Protein AF-A0A923VC82-F1 (afdb_monomer)

Sequence (138 aa):
MKNSMINLRTLVVATIALFSVSFASATSLEDGANNLPVNLKYLGANNNSPIFQLSFTNTDIEQFEITVTDKYNTIYTETVKGKGLVRKYQFVSNELNGSSADDELVVEIKNTTTKSVVTYKIHPGAPANKETELVASL

Secondary structure (DSSP, 8-state):
--------EEEEEEE------------PPP-SS---SEEEEEEEEETTEEEEEEEE--SS-EEEEEEEE-SSSEEEEEEEEESS-EEEEEEEE-STT-S-TT--EEEEEEETTT--EEEEEE-TTS-TT--EEEPPB-

Solvent-accessible surface area (backbone atoms only — not comparable to full-atom values): 8231 Å² total; per-residue (Å²): 135,85,82,80,78,78,84,61,71,46,76,49,75,53,79,54,89,66,82,81,74,88,74,77,80,76,83,74,79,90,70,99,67,54,93,59,54,62,45,47,32,38,70,21,48,58,93,65,15,37,30,37,33,44,40,32,67,44,91,54,81,44,38,36,39,41,37,33,28,47,94,84,46,77,76,44,76,48,78,48,73,49,52,48,46,45,42,38,41,34,49,40,49,71,51,98,77,37,54,47,63,84,43,48,39,38,42,37,40,31,34,71,76,81,66,40,57,47,36,34,76,42,55,61,40,57,78,56,81,55,75,41,80,56,69,68,61,132

Nearest PDB structures (foldseek):
  8wae-assembly2_B  TM=4.720E-01  e=3.108E-01  Flammeovirga sp. OC4
  2y7q-assembly1_B  TM=6.109E-01  e=1.875E+00  Homo sapiens
  6ncw-assembly1_A  TM=5.128E-01  e=1.692E+00  Eisenbergiella tayi

Mean predicted aligned error: 11.16 Å

Structure (mmCIF, N/CA/C/O backbone):
data_AF-A0A923VC82-F1
#
_entry.id   AF-A0A923VC82-F1
#
loop_
_atom_site.group_PDB
_atom_site.id
_atom_site.type_symbol
_atom_site.label_atom_id
_atom_site.label_alt_id
_atom_site.label_comp_id
_atom_site.label_asym_id
_atom_site.label_entity_id
_atom_site.label_seq_id
_atom_site.pdbx_PDB_ins_code
_atom_site.Cartn_x
_atom_site.Cartn_y
_atom_site.Cartn_z
_atom_site.occupancy
_atom_site.B_iso_or_equiv
_atom_site.auth_seq_id
_atom_site.auth_comp_id
_atom_site.auth_asym_id
_atom_site.auth_atom_id
_atom_site.pdbx_PDB_model_num
ATOM 1 N N . MET A 1 1 ? 14.559 21.793 -31.505 1.00 35.59 1 MET A N 1
ATOM 2 C CA . MET A 1 1 ? 13.447 21.562 -30.555 1.00 35.59 1 MET A CA 1
ATOM 3 C C . MET A 1 1 ? 13.731 20.230 -29.882 1.00 35.59 1 MET A C 1
ATOM 5 O O . MET A 1 1 ? 13.918 19.253 -30.593 1.00 35.59 1 MET A O 1
ATOM 9 N N . LYS A 1 2 ? 13.951 20.207 -28.563 1.00 36.53 2 LYS A N 1
ATOM 10 C CA . LYS A 1 2 ? 14.320 18.984 -27.836 1.00 36.53 2 LYS A CA 1
ATOM 11 C C . LYS A 1 2 ? 13.026 18.323 -27.371 1.00 36.53 2 LYS A C 1
ATOM 13 O O . LYS A 1 2 ? 12.356 18.870 -26.503 1.00 36.53 2 LYS A O 1
ATOM 18 N N . ASN A 1 3 ? 12.647 17.216 -28.003 1.00 43.56 3 ASN A N 1
ATOM 19 C CA . ASN A 1 3 ? 11.457 16.460 -27.628 1.00 43.56 3 ASN A CA 1
ATOM 20 C C . ASN A 1 3 ? 11.694 15.853 -26.238 1.00 43.56 3 ASN A C 1
ATOM 22 O O . ASN A 1 3 ? 12.484 14.920 -26.106 1.00 43.56 3 ASN A O 1
ATOM 26 N N . SER A 1 4 ? 11.041 16.391 -25.206 1.00 44.88 4 SER A N 1
ATOM 27 C CA . SER A 1 4 ? 10.931 15.700 -23.919 1.00 44.88 4 SER A CA 1
ATOM 28 C C . SER A 1 4 ? 10.078 14.457 -24.132 1.00 44.88 4 SER A C 1
ATOM 30 O O . SER A 1 4 ? 8.863 14.554 -24.290 1.00 44.88 4 SER A O 1
ATOM 32 N N . MET A 1 5 ? 10.721 13.292 -24.175 1.00 46.75 5 MET A N 1
ATOM 33 C CA . MET A 1 5 ? 10.025 12.017 -24.062 1.00 46.75 5 MET A CA 1
ATOM 34 C C . MET A 1 5 ? 9.518 11.907 -22.624 1.00 46.75 5 MET A C 1
ATOM 36 O O . MET A 1 5 ? 10.300 11.903 -21.676 1.00 46.75 5 MET A O 1
ATOM 40 N N . ILE A 1 6 ? 8.200 11.924 -22.463 1.00 48.94 6 ILE A N 1
ATOM 41 C CA . ILE A 1 6 ? 7.543 11.772 -21.170 1.00 48.94 6 ILE A CA 1
ATOM 42 C C . ILE A 1 6 ? 7.563 10.270 -20.865 1.00 48.94 6 ILE A C 1
ATOM 44 O O . ILE A 1 6 ? 6.854 9.502 -21.513 1.00 48.94 6 ILE A O 1
ATOM 48 N N . ASN A 1 7 ? 8.407 9.838 -19.927 1.00 48.16 7 ASN A N 1
ATOM 49 C CA . ASN A 1 7 ? 8.434 8.451 -19.461 1.00 48.16 7 ASN A CA 1
ATOM 50 C C . ASN A 1 7 ? 7.211 8.221 -18.560 1.00 48.16 7 ASN A C 1
ATOM 52 O O . ASN A 1 7 ? 7.231 8.560 -17.378 1.00 48.16 7 ASN A O 1
ATOM 56 N N . LEU A 1 8 ? 6.116 7.713 -19.128 1.00 49.16 8 LEU A N 1
ATOM 57 C CA . LEU A 1 8 ? 4.891 7.427 -18.381 1.00 49.16 8 LEU A CA 1
ATOM 58 C C . LEU A 1 8 ? 5.021 6.076 -17.660 1.00 49.16 8 LEU A C 1
ATOM 60 O O . LEU A 1 8 ? 5.123 5.037 -18.305 1.00 49.16 8 LEU A O 1
ATOM 64 N N . ARG A 1 9 ? 5.008 6.086 -16.325 1.00 60.91 9 ARG A N 1
ATOM 65 C CA . ARG A 1 9 ? 4.905 4.879 -15.489 1.00 60.91 9 ARG A CA 1
ATOM 66 C C . ARG A 1 9 ? 3.417 4.561 -15.304 1.00 60.91 9 ARG A C 1
ATOM 68 O O . ARG A 1 9 ? 2.670 5.435 -14.875 1.00 60.91 9 ARG A O 1
ATOM 75 N N . THR A 1 10 ? 2.972 3.354 -15.658 1.00 64.75 10 THR A N 1
ATOM 76 C CA . THR A 1 10 ? 1.548 2.971 -15.617 1.00 64.75 10 THR A CA 1
ATOM 77 C C . THR A 1 10 ? 1.309 1.962 -14.494 1.00 64.75 10 THR A C 1
ATOM 79 O O . THR A 1 10 ? 1.940 0.910 -14.450 1.00 64.75 10 THR A O 1
ATOM 82 N N . LEU A 1 11 ? 0.371 2.231 -13.585 1.00 63.66 11 LEU A N 1
ATOM 83 C CA . LEU A 1 11 ? -0.048 1.250 -12.579 1.00 63.66 11 LEU A CA 1
ATOM 84 C C . LEU A 1 11 ? -1.330 0.545 -13.027 1.00 63.66 11 LEU A C 1
ATOM 86 O O . LEU A 1 11 ? -2.339 1.195 -13.298 1.00 63.66 11 LEU A O 1
ATOM 90 N N . VAL A 1 12 ? -1.303 -0.789 -13.053 1.00 72.56 12 VAL A N 1
ATOM 91 C CA . VAL A 1 12 ? -2.498 -1.614 -13.258 1.00 72.56 12 VAL A CA 1
ATOM 92 C C . VAL A 1 12 ? -2.973 -2.126 -11.902 1.00 72.56 12 VAL A C 1
ATOM 94 O O . VAL A 1 12 ? -2.211 -2.744 -11.154 1.00 72.56 12 VAL A O 1
ATOM 97 N N . VAL A 1 13 ? -4.245 -1.882 -11.584 1.00 67.19 13 VAL A N 1
ATOM 98 C CA . VAL A 1 13 ? -4.860 -2.304 -10.319 1.00 67.19 13 VAL A CA 1
ATOM 99 C C . VAL A 1 13 ? -5.984 -3.282 -10.601 1.00 67.19 13 VAL A C 1
ATOM 101 O O . VAL A 1 13 ? -6.959 -2.953 -11.277 1.00 67.19 13 VAL A O 1
ATOM 104 N N . ALA A 1 14 ? -5.850 -4.494 -10.067 1.00 71.25 14 ALA A N 1
ATOM 105 C CA . ALA A 1 14 ? -6.895 -5.502 -10.113 1.00 71.25 14 ALA A CA 1
ATOM 106 C C . ALA A 1 14 ? -7.570 -5.577 -8.742 1.00 71.25 14 ALA A C 1
ATOM 108 O O . ALA A 1 14 ? -6.946 -5.901 -7.727 1.00 71.25 14 ALA A O 1
ATOM 109 N N . THR A 1 15 ? -8.869 -5.291 -8.718 1.00 53.81 15 THR A N 1
ATOM 110 C CA . THR A 1 15 ? -9.674 -5.365 -7.498 1.00 53.81 15 THR A CA 1
ATOM 111 C C . THR A 1 15 ? -10.457 -6.661 -7.495 1.00 53.81 15 THR A C 1
ATOM 113 O O . THR A 1 15 ? -11.319 -6.865 -8.346 1.00 53.81 15 THR A O 1
ATOM 116 N N . ILE A 1 16 ? -10.173 -7.528 -6.528 1.00 57.06 16 ILE A N 1
ATOM 117 C CA . ILE A 1 16 ? -10.971 -8.727 -6.284 1.00 57.06 16 ILE A CA 1
ATOM 118 C C . ILE A 1 16 ? -11.750 -8.470 -4.997 1.00 57.06 16 ILE A C 1
ATOM 120 O O . ILE A 1 16 ? -11.172 -8.430 -3.914 1.00 57.06 16 ILE A O 1
ATOM 124 N N . ALA A 1 17 ? -13.065 -8.278 -5.111 1.00 47.97 17 ALA A N 1
ATOM 125 C CA . ALA A 1 17 ? -13.948 -8.259 -3.952 1.00 47.97 17 ALA A CA 1
ATOM 126 C C . ALA A 1 17 ? -14.100 -9.700 -3.441 1.00 47.97 17 ALA A C 1
ATOM 128 O O . ALA A 1 17 ? -14.955 -10.451 -3.907 1.00 47.97 17 ALA A O 1
ATOM 129 N N . LEU A 1 18 ? -13.221 -10.118 -2.530 1.00 47.75 18 LEU A N 1
ATOM 130 C CA . LEU A 1 18 ? -13.369 -11.392 -1.833 1.00 47.75 18 LEU A CA 1
ATOM 131 C C . LEU A 1 18 ? -14.447 -11.220 -0.759 1.00 47.75 18 LEU A C 1
ATOM 133 O O . LEU A 1 18 ? -14.203 -10.643 0.298 1.00 47.75 18 LEU A O 1
ATOM 137 N N . PHE A 1 19 ? -15.658 -11.702 -1.034 1.00 51.53 19 PHE A N 1
ATOM 138 C CA . PHE A 1 19 ? -16.677 -11.844 -0.002 1.00 51.53 19 PHE A CA 1
ATOM 139 C C . PHE A 1 19 ? -16.253 -12.971 0.949 1.00 51.53 19 PHE A C 1
ATOM 141 O O . PHE A 1 19 ? -16.235 -14.139 0.571 1.00 51.53 19 PHE A O 1
ATOM 148 N N . SER A 1 20 ? -15.870 -12.575 2.167 1.00 47.41 20 SER A N 1
ATOM 149 C CA . SER A 1 20 ? -15.660 -13.405 3.362 1.00 47.41 20 SER A CA 1
ATOM 150 C C . SER A 1 20 ? -14.891 -14.714 3.146 1.00 47.41 20 SER A C 1
ATOM 152 O O . SER A 1 20 ? -15.482 -15.788 3.062 1.00 47.41 20 SER A O 1
ATOM 154 N N . VAL A 1 21 ? -13.561 -14.634 3.193 1.00 44.56 21 VAL A N 1
ATOM 155 C CA . VAL A 1 21 ? -12.747 -15.752 3.684 1.00 44.56 21 VAL A CA 1
ATOM 156 C C . VAL A 1 21 ? -12.271 -15.405 5.092 1.00 44.56 21 VAL A C 1
ATOM 158 O O . VAL A 1 21 ? -11.747 -14.321 5.344 1.00 44.56 21 VAL A O 1
ATOM 161 N N . SER A 1 22 ? -12.526 -16.306 6.035 1.00 43.78 22 SER A N 1
ATOM 162 C CA . SER A 1 22 ? -11.995 -16.247 7.392 1.00 43.78 22 SER A CA 1
ATOM 163 C C . SER A 1 22 ? -10.479 -16.420 7.327 1.00 43.78 22 SER A C 1
ATOM 165 O O . SER A 1 22 ? -9.983 -17.545 7.253 1.00 43.78 22 SER A O 1
ATOM 167 N N . PHE A 1 23 ? -9.742 -15.313 7.297 1.00 46.72 23 PHE A N 1
ATOM 168 C CA . PHE A 1 23 ? -8.295 -15.345 7.450 1.00 46.72 23 PHE A CA 1
ATOM 169 C C . PHE A 1 23 ? -7.978 -15.730 8.897 1.00 46.72 23 PHE A C 1
ATOM 171 O O . PHE A 1 23 ? -8.400 -15.049 9.832 1.00 46.72 23 PHE A O 1
ATOM 178 N N . ALA A 1 24 ? -7.267 -16.843 9.084 1.00 39.94 24 ALA A N 1
ATOM 179 C CA . ALA A 1 24 ? -6.606 -17.126 10.348 1.00 39.94 24 ALA A CA 1
ATOM 180 C C . ALA A 1 24 ? -5.614 -15.985 10.605 1.00 39.94 24 ALA A C 1
ATOM 182 O O . ALA A 1 24 ? -4.776 -15.697 9.751 1.00 39.94 24 ALA A O 1
ATOM 183 N N . SER A 1 25 ? -5.766 -15.300 11.738 1.00 37.78 25 SER A N 1
ATOM 184 C CA . SER A 1 25 ? -4.919 -14.182 12.136 1.00 37.78 25 SER A CA 1
ATOM 185 C C . SER A 1 25 ? -3.454 -14.618 12.134 1.00 37.78 25 SER A C 1
ATOM 187 O O . SER A 1 25 ? -3.037 -15.389 12.996 1.00 37.78 25 SER A O 1
ATOM 189 N N . ALA A 1 26 ? -2.670 -14.131 11.172 1.00 38.81 26 ALA A N 1
ATOM 190 C CA . ALA A 1 26 ? -1.225 -14.123 11.318 1.00 38.81 26 ALA A CA 1
ATOM 191 C C . ALA A 1 26 ? -0.922 -13.140 12.452 1.00 38.81 26 ALA A C 1
ATOM 193 O O . ALA A 1 26 ? -1.228 -11.952 12.356 1.00 38.81 26 ALA A O 1
ATOM 194 N N . THR A 1 27 ? -0.419 -13.660 13.566 1.00 34.81 27 THR A N 1
ATOM 195 C CA . THR A 1 27 ? 0.067 -12.867 14.692 1.00 34.81 27 THR A CA 1
ATOM 196 C C . THR A 1 27 ? 1.254 -12.035 14.220 1.00 34.81 27 THR A C 1
ATOM 198 O O . THR A 1 27 ? 2.371 -12.540 14.121 1.00 34.81 27 THR A O 1
ATOM 201 N N . SER A 1 28 ? 1.002 -10.770 13.895 1.00 35.91 28 SER A N 1
ATOM 202 C CA . SER A 1 28 ? 2.028 -9.748 13.726 1.00 35.91 28 SER A CA 1
ATOM 203 C C . SER A 1 28 ? 2.667 -9.475 15.087 1.00 35.91 28 SER A C 1
ATOM 205 O O . SER A 1 28 ? 1.968 -9.138 16.043 1.00 35.91 28 SER A O 1
ATOM 207 N N . LEU A 1 29 ? 3.982 -9.687 15.170 1.00 36.53 29 LEU A N 1
ATOM 208 C CA . LEU A 1 29 ? 4.801 -9.418 16.350 1.00 36.53 29 LEU A CA 1
ATOM 209 C C . LEU A 1 29 ? 4.619 -7.961 16.796 1.00 36.53 29 LEU A C 1
ATOM 211 O O . LEU A 1 29 ? 4.707 -7.040 15.985 1.00 36.53 29 LEU A O 1
ATOM 215 N N . GLU A 1 30 ? 4.338 -7.786 18.085 1.00 45.50 30 GLU A N 1
ATOM 216 C CA . GLU A 1 30 ? 4.216 -6.496 18.755 1.00 45.50 30 GLU A CA 1
ATOM 217 C C . GLU A 1 30 ? 5.539 -5.720 18.683 1.00 45.50 30 GLU A C 1
ATOM 219 O O . GLU A 1 30 ? 6.527 -6.138 19.282 1.00 45.50 30 GLU A O 1
ATOM 224 N N . ASP A 1 31 ? 5.535 -4.563 18.016 1.00 34.44 31 ASP A N 1
ATOM 225 C CA . ASP A 1 31 ? 6.338 -3.416 18.447 1.00 34.44 31 ASP A CA 1
ATOM 226 C C . ASP A 1 31 ? 5.671 -2.086 18.043 1.00 34.44 31 ASP A C 1
ATOM 228 O O . ASP A 1 31 ? 5.631 -1.697 16.879 1.00 34.44 31 ASP A O 1
ATOM 232 N N . GLY A 1 32 ? 5.075 -1.419 19.033 1.00 37.56 32 GLY A N 1
ATOM 233 C CA . GLY A 1 32 ? 5.235 0.019 19.282 1.00 37.56 32 GLY A CA 1
ATOM 234 C C . GLY A 1 32 ? 4.774 1.102 18.293 1.00 37.56 32 GLY A C 1
ATOM 235 O O . GLY A 1 32 ? 4.652 2.242 18.737 1.00 37.56 32 GLY A O 1
ATOM 236 N N . ALA A 1 33 ? 4.476 0.838 17.019 1.00 39.31 33 ALA A N 1
ATOM 237 C CA . ALA A 1 33 ? 4.156 1.896 16.053 1.00 39.31 33 ALA A CA 1
ATOM 238 C C . ALA A 1 33 ? 2.932 1.547 15.190 1.00 39.31 33 ALA A C 1
ATOM 240 O O . ALA A 1 33 ? 3.007 0.746 14.270 1.00 39.31 33 ALA A O 1
ATOM 241 N N . ASN A 1 34 ? 1.793 2.177 15.507 1.00 50.41 34 ASN A N 1
ATOM 242 C CA . ASN A 1 34 ? 0.552 2.213 14.717 1.00 50.41 34 ASN A CA 1
ATOM 243 C C . ASN A 1 34 ? 0.104 0.863 14.122 1.00 50.41 34 ASN A C 1
ATOM 245 O O . ASN A 1 34 ? 0.305 0.587 12.944 1.00 50.41 34 ASN A O 1
ATOM 249 N N . ASN A 1 35 ? -0.596 0.077 14.947 1.00 65.56 35 ASN A N 1
ATOM 250 C CA . ASN A 1 35 ? -1.235 -1.207 14.635 1.00 65.56 35 ASN A CA 1
ATOM 251 C C . ASN A 1 35 ? -2.333 -1.083 13.552 1.00 65.56 35 ASN A C 1
ATOM 253 O O . ASN A 1 35 ? -3.528 -1.170 13.840 1.00 65.56 35 ASN A O 1
ATOM 257 N N . LEU A 1 36 ? -1.942 -0.798 12.309 1.00 80.44 36 LEU A N 1
ATOM 258 C CA . LEU A 1 36 ? -2.848 -0.795 11.172 1.00 80.44 36 LEU A CA 1
ATOM 259 C C . LEU A 1 36 ? -3.058 -2.244 10.712 1.00 80.44 36 LEU A C 1
ATOM 261 O O . LEU A 1 36 ? -2.071 -2.918 10.423 1.00 80.44 36 LEU A O 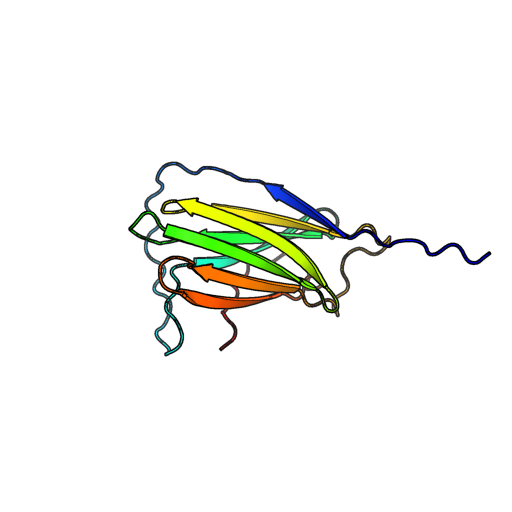1
ATOM 265 N N . PRO A 1 37 ? -4.308 -2.738 10.609 1.00 85.06 37 PRO A N 1
ATOM 266 C CA . PRO A 1 37 ? -4.597 -4.126 10.254 1.00 85.06 37 PRO A CA 1
ATOM 267 C C . PRO A 1 37 ? -4.436 -4.336 8.744 1.00 85.06 37 PRO A C 1
ATOM 269 O O . PRO A 1 37 ? -5.398 -4.620 8.031 1.00 85.06 37 PRO A O 1
ATOM 272 N N . VAL A 1 38 ? -3.230 -4.127 8.226 1.00 86.38 38 VAL A N 1
ATOM 273 C CA . VAL A 1 38 ? -2.880 -4.326 6.824 1.00 86.38 38 VAL A CA 1
ATOM 274 C C . VAL A 1 38 ? -1.547 -5.056 6.730 1.00 86.38 38 VAL A C 1
ATOM 276 O O . VAL A 1 38 ? -0.633 -4.827 7.516 1.00 86.38 38 VAL A O 1
ATOM 279 N N . ASN A 1 39 ? -1.450 -5.955 5.760 1.00 86.12 39 ASN A N 1
ATOM 280 C CA . ASN A 1 39 ? -0.236 -6.686 5.448 1.00 86.12 39 ASN A CA 1
ATOM 281 C C . ASN A 1 39 ? 0.098 -6.531 3.964 1.00 86.12 39 ASN A C 1
ATOM 283 O O . ASN A 1 39 ? -0.796 -6.655 3.117 1.00 86.12 39 ASN A O 1
ATOM 287 N N . LEU A 1 40 ? 1.372 -6.274 3.660 1.00 85.38 40 LEU A N 1
ATOM 288 C CA . LEU A 1 40 ? 1.890 -6.212 2.300 1.00 85.38 40 LEU A CA 1
ATOM 289 C C . LEU A 1 40 ? 2.682 -7.480 1.980 1.00 85.38 40 LEU A C 1
ATOM 291 O O . LEU A 1 40 ? 3.654 -7.832 2.648 1.00 85.38 40 LEU A O 1
ATOM 295 N N . LYS A 1 41 ? 2.311 -8.108 0.870 1.00 86.62 41 LYS A N 1
ATOM 296 C CA . LYS A 1 41 ? 2.943 -9.323 0.372 1.00 86.62 41 LYS A CA 1
ATOM 297 C C . LYS A 1 41 ? 3.426 -9.134 -1.058 1.00 86.62 41 LYS A C 1
ATOM 299 O O . LYS A 1 41 ? 2.645 -8.739 -1.926 1.00 86.62 41 LYS A O 1
ATOM 304 N N . TYR A 1 42 ? 4.690 -9.453 -1.322 1.00 83.06 42 TYR A N 1
ATOM 305 C CA . TYR A 1 42 ? 5.213 -9.537 -2.683 1.00 83.06 42 TYR A CA 1
ATOM 306 C C . TYR A 1 42 ? 4.816 -10.872 -3.314 1.00 83.06 42 TYR A C 1
ATOM 308 O O . TYR A 1 42 ? 5.060 -11.931 -2.733 1.00 83.06 42 TYR A O 1
ATOM 316 N N . LEU A 1 43 ? 4.197 -10.822 -4.494 1.00 84.69 43 LEU A N 1
ATOM 317 C CA . LEU A 1 43 ? 3.707 -11.996 -5.224 1.00 84.69 43 LEU A CA 1
ATOM 318 C C . LEU A 1 43 ? 4.605 -12.395 -6.410 1.00 84.69 43 LEU A C 1
ATOM 320 O O . LEU A 1 43 ? 4.244 -13.298 -7.160 1.00 84.69 43 LEU A O 1
ATOM 324 N N . GLY A 1 44 ? 5.754 -11.7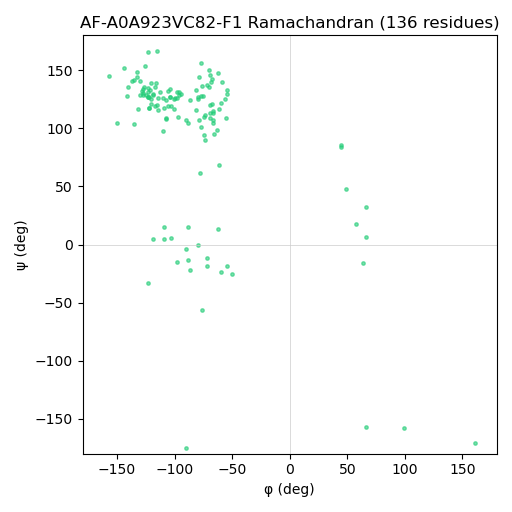37 -6.593 1.00 79.75 44 GLY A N 1
ATOM 325 C CA . GLY A 1 44 ? 6.648 -11.938 -7.737 1.00 79.75 44 GLY A CA 1
ATOM 326 C C . GLY A 1 44 ? 6.461 -10.876 -8.822 1.00 79.75 44 GLY A C 1
ATOM 327 O O . GLY A 1 44 ? 5.955 -9.788 -8.554 1.00 79.75 44 GLY A O 1
ATOM 328 N N . ALA A 1 45 ? 6.864 -11.181 -10.056 1.00 78.81 45 ALA A N 1
ATOM 329 C CA . ALA A 1 45 ? 6.748 -10.255 -11.182 1.00 78.81 45 ALA A CA 1
ATOM 330 C C . ALA A 1 45 ? 6.150 -10.929 -12.423 1.00 78.81 45 ALA A C 1
ATOM 332 O O . ALA A 1 45 ? 6.382 -12.108 -12.683 1.00 78.81 45 ALA A O 1
ATOM 333 N N . ASN A 1 46 ? 5.413 -10.156 -13.219 1.00 78.94 46 ASN A N 1
ATOM 334 C CA . ASN A 1 46 ? 4.915 -10.559 -14.534 1.00 78.94 46 ASN A CA 1
ATOM 335 C C . ASN A 1 46 ? 5.434 -9.563 -15.574 1.00 78.94 4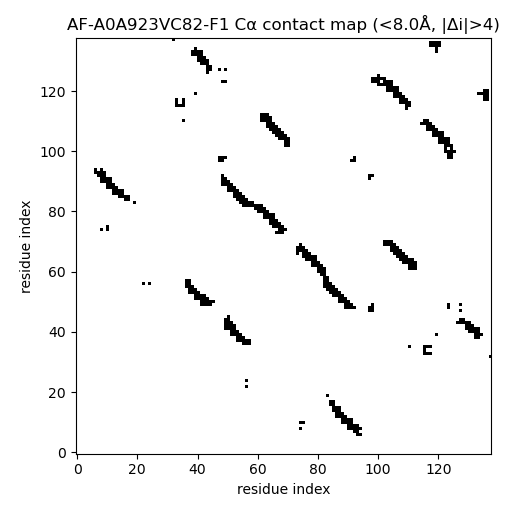6 ASN A C 1
ATOM 337 O O . ASN A 1 46 ? 5.269 -8.360 -15.387 1.00 78.94 46 ASN A O 1
ATOM 341 N N . ASN A 1 47 ? 6.074 -10.038 -16.646 1.00 77.06 47 ASN A N 1
ATOM 342 C CA . ASN A 1 47 ? 6.730 -9.190 -17.654 1.00 77.06 47 ASN A CA 1
ATOM 343 C C . ASN A 1 47 ? 7.654 -8.119 -17.034 1.00 77.06 47 ASN A C 1
ATOM 345 O O . ASN A 1 47 ? 7.549 -6.937 -17.352 1.00 77.06 47 ASN A O 1
ATOM 349 N N . ASN A 1 48 ? 8.514 -8.525 -16.092 1.00 73.88 48 ASN A N 1
ATOM 350 C CA . ASN A 1 48 ? 9.422 -7.640 -15.343 1.00 73.88 48 ASN A CA 1
ATOM 351 C C . ASN A 1 48 ? 8.727 -6.503 -14.556 1.00 73.88 48 ASN A C 1
ATOM 353 O O . ASN A 1 48 ? 9.361 -5.523 -14.174 1.00 73.88 48 ASN A O 1
ATOM 357 N N . SER A 1 49 ? 7.417 -6.631 -14.332 1.00 77.88 49 SER A N 1
ATOM 358 C CA . SER A 1 49 ? 6.596 -5.690 -13.573 1.00 77.88 49 SER A CA 1
ATOM 359 C C . SER A 1 49 ? 6.202 -6.340 -12.243 1.00 77.88 49 SER A C 1
ATOM 361 O O . SER A 1 49 ? 5.536 -7.384 -12.261 1.00 77.88 49 SER A O 1
ATOM 363 N N . PRO A 1 50 ? 6.614 -5.782 -11.095 1.00 79.69 50 PRO A N 1
ATOM 364 C CA . PRO A 1 50 ? 6.406 -6.387 -9.784 1.00 79.69 50 PRO A CA 1
ATOM 365 C C . PRO A 1 50 ? 4.921 -6.376 -9.386 1.00 79.69 50 PRO A C 1
ATOM 367 O O . PRO A 1 50 ? 4.183 -5.437 -9.703 1.00 79.69 50 PRO A O 1
ATOM 370 N N . ILE A 1 51 ? 4.493 -7.420 -8.675 1.00 85.12 51 ILE A N 1
ATOM 371 C CA . ILE A 1 51 ? 3.122 -7.613 -8.202 1.00 85.12 51 ILE A CA 1
ATOM 372 C C . ILE A 1 51 ? 3.104 -7.667 -6.676 1.00 85.12 51 ILE A C 1
ATOM 374 O O . ILE A 1 51 ? 3.805 -8.471 -6.060 1.00 85.12 51 ILE A O 1
ATOM 378 N N . PHE A 1 52 ? 2.226 -6.876 -6.068 1.00 87.19 52 PHE A N 1
ATOM 379 C CA . PHE A 1 52 ? 2.022 -6.842 -4.622 1.00 87.19 52 PHE A CA 1
ATOM 380 C C . PHE A 1 52 ? 0.563 -7.056 -4.263 1.00 87.19 52 PHE A C 1
ATOM 382 O O . PHE A 1 52 ? -0.338 -6.723 -5.035 1.00 87.19 52 PHE A O 1
ATOM 389 N N . GLN A 1 53 ? 0.335 -7.575 -3.063 1.00 89.25 53 GLN A N 1
ATOM 390 C CA . GLN A 1 53 ? -0.982 -7.702 -2.467 1.00 89.25 53 GLN A CA 1
ATOM 391 C C . GLN A 1 53 ? -1.024 -6.988 -1.120 1.00 89.25 53 GLN A C 1
ATOM 393 O O . GLN A 1 53 ? -0.220 -7.283 -0.239 1.00 89.25 53 GLN A O 1
ATOM 398 N N . LEU A 1 54 ? -2.007 -6.106 -0.956 1.00 90.31 54 LEU A N 1
ATOM 399 C CA . LEU A 1 54 ? -2.436 -5.601 0.342 1.00 90.31 54 LEU A CA 1
ATOM 400 C C . LEU A 1 54 ? -3.604 -6.448 0.843 1.00 90.31 54 LEU A C 1
ATOM 402 O O . LEU A 1 54 ? -4.575 -6.660 0.110 1.00 90.31 54 LEU A O 1
ATOM 406 N N . SER A 1 55 ? -3.507 -6.918 2.084 1.00 90.62 55 SER A N 1
ATOM 407 C CA . SER A 1 55 ? -4.566 -7.672 2.763 1.00 90.62 55 SER A CA 1
ATOM 408 C C . SER A 1 55 ? -4.945 -6.942 4.043 1.00 90.62 55 SER A C 1
ATOM 410 O O . SER A 1 55 ? -4.104 -6.777 4.922 1.00 90.62 55 SER A O 1
ATOM 412 N N . PHE A 1 56 ? -6.192 -6.494 4.135 1.00 90.00 56 PHE A N 1
ATOM 413 C CA . PHE A 1 56 ? -6.719 -5.768 5.284 1.00 90.00 56 PHE A CA 1
ATOM 414 C C . PHE A 1 56 ? -7.444 -6.749 6.210 1.00 90.00 56 PHE A C 1
ATOM 416 O O . PHE A 1 56 ? -8.301 -7.506 5.757 1.00 90.00 56 PHE A O 1
ATOM 423 N N . THR A 1 57 ? -7.111 -6.747 7.499 1.00 88.94 57 THR A N 1
ATOM 424 C CA . THR A 1 57 ? -7.667 -7.642 8.532 1.00 88.94 57 THR A CA 1
ATOM 425 C C . THR A 1 57 ? -8.588 -6.911 9.511 1.00 88.94 57 THR A C 1
ATOM 427 O O . THR A 1 57 ? -8.940 -7.443 10.563 1.00 88.94 57 THR A O 1
ATOM 430 N N . ASN A 1 58 ? -9.014 -5.695 9.161 1.00 87.31 58 ASN A N 1
ATOM 431 C CA . ASN A 1 58 ? -9.928 -4.894 9.963 1.00 87.31 58 ASN A CA 1
ATOM 432 C C . ASN A 1 58 ? -11.266 -5.607 10.217 1.00 87.31 58 ASN A C 1
ATOM 434 O O . ASN A 1 58 ? -11.837 -6.249 9.331 1.00 87.31 58 ASN A O 1
ATOM 438 N N . THR A 1 59 ? -11.785 -5.469 11.440 1.00 87.12 59 THR A N 1
ATOM 439 C CA . THR A 1 59 ? -13.047 -6.089 11.878 1.00 87.12 59 THR A CA 1
ATOM 440 C C . THR A 1 59 ? -14.277 -5.251 11.556 1.00 87.12 59 THR A C 1
ATOM 442 O O . THR A 1 59 ? -15.368 -5.813 11.435 1.00 87.12 59 THR A O 1
ATOM 445 N N . ASP A 1 60 ? -14.107 -3.947 11.366 1.00 87.94 60 ASP A N 1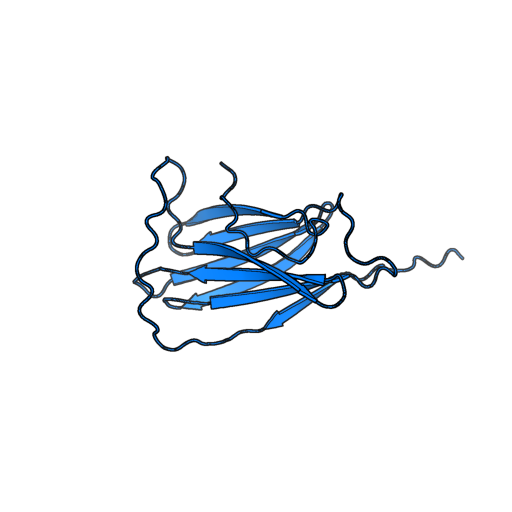
ATOM 446 C CA . ASP A 1 60 ? -15.175 -2.985 11.097 1.00 87.94 60 ASP A CA 1
ATOM 447 C C . ASP A 1 60 ? -15.037 -2.369 9.706 1.00 87.94 60 ASP A C 1
ATOM 449 O O . ASP A 1 60 ? -14.015 -2.523 9.043 1.00 87.94 60 ASP A O 1
ATOM 4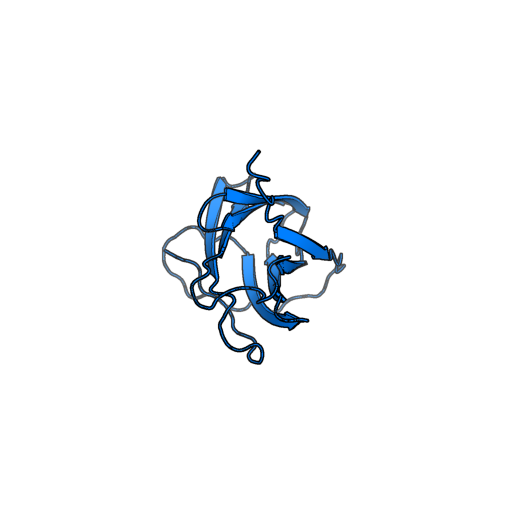53 N N . ILE A 1 61 ? -16.078 -1.686 9.225 1.00 88.88 61 ILE A N 1
ATOM 454 C CA . ILE A 1 61 ? -16.002 -0.963 7.951 1.00 88.88 61 ILE A CA 1
ATOM 455 C C . ILE A 1 61 ? -15.155 0.292 8.158 1.00 88.88 61 ILE A C 1
ATOM 457 O O . ILE A 1 61 ? -15.593 1.250 8.793 1.00 88.88 61 ILE A O 1
ATOM 461 N N . GLU A 1 62 ? -13.976 0.310 7.552 1.00 90.06 62 GLU A N 1
ATOM 462 C CA . GLU A 1 62 ? -13.025 1.416 7.646 1.00 90.06 62 GLU A CA 1
ATOM 463 C C . GLU A 1 62 ? -12.672 1.952 6.260 1.00 90.06 62 GLU A C 1
ATOM 465 O O . GLU A 1 62 ? -12.990 1.333 5.241 1.00 90.06 62 GLU A O 1
ATOM 470 N N . GLN A 1 63 ? -12.054 3.132 6.216 1.00 93.75 63 GLN A N 1
ATOM 471 C CA . GLN A 1 63 ? -11.629 3.770 4.976 1.00 93.75 63 GLN A CA 1
ATOM 472 C C . GLN A 1 63 ? -10.120 3.992 4.985 1.00 93.75 63 GLN A C 1
ATOM 474 O O . GLN A 1 63 ? -9.593 4.672 5.867 1.00 93.75 63 GLN A O 1
ATOM 479 N N . PHE A 1 64 ? -9.452 3.481 3.959 1.00 94.25 64 PHE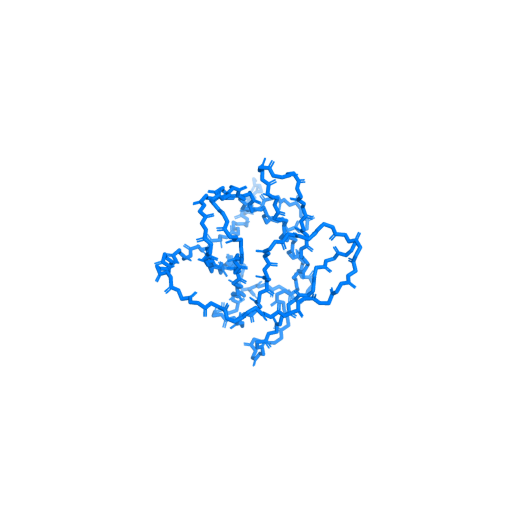 A N 1
ATOM 480 C CA . PHE A 1 64 ? -8.010 3.533 3.791 1.00 94.25 64 PHE A CA 1
ATOM 481 C C . PHE A 1 64 ? -7.649 4.328 2.541 1.00 94.25 64 PHE A C 1
ATOM 483 O O . PHE A 1 64 ? -8.253 4.148 1.485 1.00 94.25 64 PHE A O 1
ATOM 490 N N . GLU A 1 65 ? -6.662 5.199 2.671 1.00 95.56 65 GLU A N 1
ATOM 491 C CA . GLU A 1 65 ? -5.986 5.870 1.569 1.00 95.56 65 GLU A CA 1
ATOM 492 C C . GLU A 1 65 ? -4.661 5.150 1.325 1.00 95.56 65 GLU A C 1
ATOM 494 O O . GLU A 1 65 ? -3.892 4.934 2.260 1.00 95.56 65 GLU A O 1
ATOM 499 N N . ILE A 1 66 ? -4.445 4.719 0.087 1.00 94.56 66 ILE A N 1
ATOM 500 C CA . ILE A 1 66 ? -3.274 3.972 -0.362 1.00 94.56 66 ILE A CA 1
ATOM 501 C C . ILE A 1 66 ? -2.539 4.880 -1.335 1.00 94.56 66 ILE A C 1
ATOM 503 O O . ILE A 1 66 ? -3.074 5.206 -2.395 1.00 94.56 66 ILE A O 1
ATOM 507 N N . THR A 1 67 ? -1.324 5.270 -0.982 1.00 93.12 67 THR A N 1
ATOM 508 C CA . THR A 1 67 ? -0.489 6.166 -1.780 1.00 93.12 67 THR A CA 1
ATOM 509 C C . THR A 1 67 ? 0.783 5.439 -2.165 1.00 93.12 67 THR A C 1
ATOM 511 O O . THR A 1 67 ? 1.470 4.883 -1.310 1.00 93.12 67 THR A O 1
ATOM 514 N N . VAL A 1 68 ? 1.107 5.447 -3.456 1.00 89.50 68 VAL A N 1
ATOM 515 C CA . VAL A 1 68 ? 2.366 4.904 -3.960 1.00 89.50 68 VAL A CA 1
ATOM 516 C C . VAL A 1 68 ? 3.208 6.021 -4.537 1.00 89.50 68 VAL A C 1
ATOM 518 O O . VAL A 1 68 ? 2.777 6.745 -5.439 1.00 89.50 68 VAL A O 1
ATOM 521 N N . THR A 1 69 ? 4.430 6.111 -4.038 1.00 88.56 69 THR A N 1
ATOM 522 C CA . THR A 1 69 ? 5.409 7.124 -4.409 1.00 88.56 69 THR A CA 1
ATOM 523 C C . THR A 1 69 ? 6.665 6.432 -4.916 1.00 88.56 69 THR A C 1
ATOM 525 O O . THR A 1 69 ? 7.152 5.488 -4.297 1.00 88.56 69 THR A O 1
ATOM 528 N N . ASP A 1 70 ? 7.168 6.871 -6.067 1.00 84.69 70 ASP A N 1
ATOM 529 C CA . ASP A 1 70 ? 8.516 6.525 -6.511 1.00 84.69 70 ASP A CA 1
ATOM 530 C C . ASP A 1 70 ? 9.526 7.561 -5.996 1.00 84.69 70 ASP A C 1
ATOM 532 O O . ASP A 1 70 ? 9.180 8.475 -5.249 1.00 84.69 70 ASP A O 1
ATOM 536 N N . LYS A 1 71 ? 10.792 7.449 -6.406 1.00 80.19 71 LYS A N 1
ATOM 537 C CA . LYS A 1 71 ? 11.865 8.371 -6.003 1.00 80.19 71 LYS A CA 1
ATOM 538 C C . LYS A 1 71 ? 11.532 9.866 -6.173 1.00 80.19 71 LYS A C 1
ATOM 540 O O . LYS A 1 71 ? 12.148 10.693 -5.502 1.00 80.19 71 LYS A O 1
ATOM 545 N N . TYR A 1 72 ? 10.625 10.225 -7.080 1.00 76.81 72 TYR A N 1
ATOM 546 C CA . TYR A 1 72 ? 10.376 11.610 -7.470 1.00 76.81 72 TYR A CA 1
ATOM 547 C C . TYR A 1 72 ? 8.926 12.057 -7.284 1.00 76.81 72 TYR A C 1
ATOM 549 O O . TYR A 1 72 ? 8.704 13.233 -7.007 1.00 76.81 72 TYR A O 1
ATOM 557 N N . ASN A 1 73 ? 7.945 11.170 -7.464 1.00 84.00 73 ASN A N 1
ATOM 558 C CA . ASN A 1 73 ? 6.537 11.547 -7.550 1.00 84.00 73 ASN A CA 1
ATOM 559 C C . ASN A 1 73 ? 5.614 10.512 -6.903 1.00 84.00 73 ASN A C 1
ATOM 561 O O . ASN A 1 73 ? 5.865 9.308 -6.943 1.00 84.00 73 ASN A O 1
ATOM 565 N N . THR A 1 74 ? 4.469 10.981 -6.408 1.00 88.44 74 THR A N 1
ATOM 566 C CA . THR A 1 74 ? 3.310 10.112 -6.190 1.00 88.44 74 THR A CA 1
ATOM 567 C C . THR A 1 74 ? 2.797 9.641 -7.544 1.00 88.44 74 THR A C 1
ATOM 569 O O . THR A 1 74 ? 2.342 10.439 -8.362 1.00 88.44 74 THR A O 1
ATOM 572 N N . ILE A 1 75 ? 2.895 8.338 -7.786 1.00 86.19 75 ILE A N 1
ATOM 573 C CA . ILE A 1 75 ? 2.491 7.702 -9.044 1.00 86.19 75 ILE A CA 1
ATOM 574 C C . ILE A 1 75 ? 1.095 7.086 -8.955 1.00 86.19 75 ILE A C 1
ATOM 576 O O . ILE A 1 75 ? 0.502 6.761 -9.982 1.00 86.19 75 ILE A O 1
ATOM 580 N N . TYR A 1 76 ? 0.561 6.924 -7.741 1.00 87.50 76 TYR A N 1
ATOM 581 C CA . TYR A 1 76 ? -0.786 6.414 -7.534 1.00 87.50 76 TYR A CA 1
ATOM 582 C C . TYR A 1 76 ? -1.375 6.817 -6.185 1.00 87.50 76 TYR A C 1
ATOM 584 O O . TYR A 1 76 ? -0.677 6.819 -5.172 1.00 87.50 76 TYR A O 1
ATOM 592 N N . THR A 1 77 ? -2.683 7.062 -6.178 1.00 91.94 77 THR A N 1
ATOM 593 C CA . THR A 1 77 ? -3.481 7.222 -4.964 1.00 91.94 77 THR A CA 1
ATOM 594 C C . THR A 1 77 ? -4.832 6.545 -5.157 1.00 91.94 77 THR A C 1
ATOM 596 O O . THR A 1 77 ? -5.482 6.717 -6.189 1.00 91.94 77 THR A O 1
ATOM 599 N N . GLU A 1 78 ? -5.276 5.803 -4.149 1.00 93.00 78 GLU A N 1
ATOM 600 C CA . GLU A 1 78 ? -6.594 5.178 -4.103 1.00 93.00 78 GLU A CA 1
ATOM 601 C C . GLU A 1 78 ? -7.216 5.333 -2.719 1.00 93.00 78 GLU A C 1
ATOM 603 O O . GLU A 1 78 ? -6.548 5.161 -1.704 1.00 93.00 78 GLU A O 1
ATOM 608 N N . THR A 1 79 ? -8.522 5.594 -2.668 1.00 94.75 79 THR A N 1
ATOM 609 C CA . THR A 1 79 ? -9.299 5.471 -1.433 1.00 94.75 79 THR A CA 1
A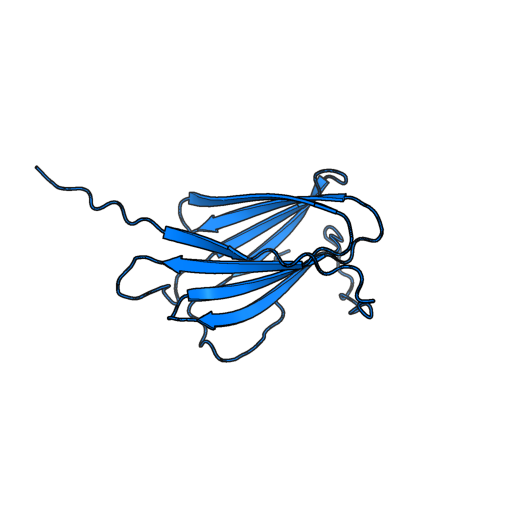TOM 610 C C . THR A 1 79 ? -10.195 4.243 -1.514 1.00 94.75 79 THR A C 1
ATOM 612 O O . THR A 1 79 ? -11.014 4.110 -2.425 1.00 94.75 79 THR A O 1
ATOM 615 N N . VAL A 1 80 ? -10.074 3.354 -0.533 1.00 92.75 80 VAL A N 1
ATOM 616 C CA . VAL A 1 80 ? -10.876 2.134 -0.422 1.00 92.75 80 VAL A CA 1
ATOM 617 C C . VAL A 1 80 ? -11.650 2.147 0.888 1.00 92.75 80 VAL A C 1
ATOM 619 O O . VAL A 1 80 ? -11.123 2.541 1.923 1.00 92.75 80 VAL A O 1
ATOM 622 N N . LYS A 1 81 ? -12.911 1.713 0.865 1.00 93.06 81 LYS A N 1
ATOM 623 C CA . LYS A 1 81 ? -13.739 1.589 2.068 1.00 93.06 81 LYS A CA 1
ATOM 624 C C . LYS A 1 81 ? -14.327 0.192 2.153 1.00 93.06 81 LYS A C 1
ATOM 626 O O . LYS A 1 81 ? -14.898 -0.292 1.178 1.00 93.06 81 LYS A O 1
ATOM 631 N N . GLY A 1 82 ? -14.199 -0.453 3.305 1.00 88.69 82 GLY A N 1
ATOM 632 C CA . GLY A 1 82 ? -14.718 -1.798 3.508 1.00 88.69 82 GLY A CA 1
ATOM 633 C C . GLY A 1 82 ? -14.094 -2.517 4.693 1.00 88.69 82 GLY A C 1
ATOM 634 O O . GLY A 1 82 ? -13.369 -1.932 5.493 1.00 88.69 82 GLY A O 1
ATOM 635 N N . LYS A 1 83 ? -14.405 -3.806 4.782 1.00 88.69 83 LYS A N 1
ATOM 636 C CA . LYS A 1 83 ? -13.929 -4.742 5.799 1.00 88.69 83 LYS A CA 1
ATOM 637 C C . LYS A 1 83 ? -13.248 -5.913 5.099 1.00 88.69 83 LYS A C 1
ATOM 639 O O . LYS A 1 83 ? -13.823 -6.431 4.142 1.00 88.69 83 LYS A O 1
ATOM 644 N N . GLY A 1 84 ? -12.079 -6.346 5.573 1.00 85.12 84 GLY A N 1
ATOM 645 C CA . GLY A 1 84 ? -11.447 -7.568 5.062 1.00 85.12 84 GLY A CA 1
ATOM 646 C C . GLY A 1 84 ? -10.999 -7.476 3.597 1.00 85.12 84 GLY A C 1
ATOM 647 O O . GLY A 1 84 ? -11.127 -8.446 2.852 1.00 85.12 84 GLY A O 1
ATOM 648 N N . LEU A 1 85 ? -10.589 -6.289 3.138 1.00 88.31 85 LEU A N 1
ATOM 649 C CA . LEU A 1 85 ? -10.288 -6.030 1.728 1.00 88.31 85 LEU A CA 1
ATOM 650 C C . LEU A 1 85 ? -9.005 -6.745 1.274 1.00 88.31 85 LEU A C 1
ATOM 652 O O . LEU A 1 85 ? -8.054 -6.885 2.037 1.00 88.31 85 LEU A O 1
ATOM 656 N N . VAL A 1 86 ? -8.942 -7.116 -0.008 1.00 89.88 86 VAL A N 1
ATOM 657 C CA . VAL A 1 86 ? -7.704 -7.566 -0.662 1.00 89.88 86 VAL A CA 1
ATOM 658 C C . VAL A 1 86 ? -7.517 -6.797 -1.963 1.00 89.88 86 VAL A C 1
ATOM 660 O O . VAL A 1 86 ? -8.426 -6.735 -2.793 1.00 89.88 86 VAL A O 1
ATOM 663 N N . ARG A 1 87 ? -6.337 -6.205 -2.154 1.00 89.69 87 ARG A N 1
ATOM 664 C CA . ARG A 1 87 ? -5.998 -5.414 -3.344 1.00 89.69 87 ARG A CA 1
ATOM 665 C C . ARG A 1 87 ? -4.692 -5.895 -3.952 1.00 89.69 87 ARG A C 1
ATOM 667 O O . ARG A 1 87 ? -3.722 -6.081 -3.224 1.00 89.69 87 ARG A O 1
ATOM 674 N N . LYS A 1 88 ? -4.675 -6.099 -5.272 1.00 90.50 88 LYS A N 1
ATOM 675 C CA . LYS A 1 88 ? -3.475 -6.490 -6.018 1.00 90.50 88 LYS A CA 1
ATOM 676 C C . LYS A 1 88 ? -3.043 -5.364 -6.950 1.00 90.50 88 LYS A C 1
ATOM 678 O O . LYS A 1 88 ? -3.849 -4.850 -7.726 1.00 90.50 88 LYS A O 1
ATOM 683 N N . TYR A 1 89 ? -1.761 -5.039 -6.892 1.00 87.50 89 TYR A N 1
ATOM 684 C CA . TYR A 1 89 ? -1.140 -3.960 -7.652 1.00 87.50 89 TYR A CA 1
ATOM 685 C C . TYR A 1 89 ? -0.030 -4.535 -8.524 1.00 87.50 89 TYR A C 1
ATOM 687 O O . TYR A 1 89 ? 0.786 -5.309 -8.024 1.00 87.50 89 TYR A O 1
ATOM 695 N N . GLN A 1 90 ? 0.005 -4.158 -9.803 1.00 85.25 90 GLN A N 1
ATOM 696 C CA . GLN A 1 90 ? 1.109 -4.459 -10.712 1.00 85.25 90 GLN A CA 1
ATOM 697 C C . GLN A 1 90 ? 1.680 -3.157 -11.280 1.00 85.25 90 GLN A C 1
ATOM 699 O O . GLN A 1 90 ? 0.991 -2.431 -12.002 1.00 85.25 90 GLN A O 1
ATOM 704 N N . PHE A 1 91 ? 2.947 -2.873 -10.981 1.00 78.56 91 PHE A N 1
ATOM 705 C CA . PHE A 1 91 ? 3.617 -1.660 -11.456 1.00 78.56 91 PHE A CA 1
ATOM 706 C C . PHE A 1 91 ? 4.260 -1.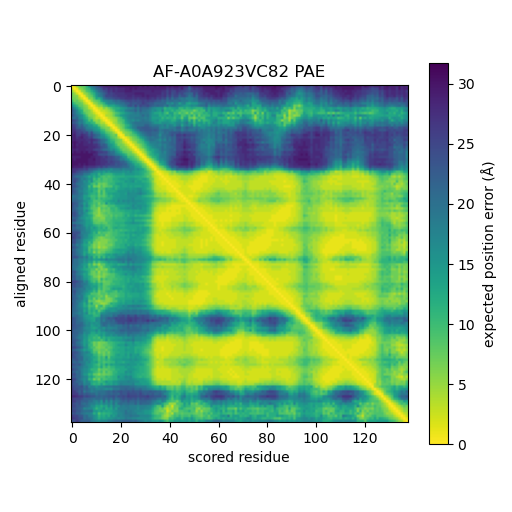906 -12.812 1.00 78.56 91 PHE A C 1
ATOM 708 O O . PHE A 1 91 ? 5.296 -2.558 -12.896 1.00 78.56 91 PHE A O 1
ATOM 715 N N . VAL A 1 92 ? 3.647 -1.389 -13.874 1.00 75.81 92 VAL A N 1
ATOM 716 C CA . VAL A 1 92 ? 4.141 -1.553 -15.241 1.00 75.81 92 VAL A CA 1
ATOM 717 C C . VAL A 1 92 ? 4.950 -0.317 -15.630 1.00 75.81 92 VAL A C 1
ATOM 719 O O . VAL A 1 92 ? 4.422 0.780 -15.817 1.00 75.81 92 VAL A O 1
ATOM 722 N N . SER A 1 93 ? 6.265 -0.486 -15.744 1.00 68.44 93 SER A N 1
ATOM 723 C CA . SER A 1 93 ? 7.130 0.549 -16.310 1.00 68.44 93 SER A CA 1
ATOM 724 C C . SER A 1 93 ? 7.074 0.486 -17.836 1.00 68.44 93 SER A C 1
ATOM 726 O O . SER A 1 93 ? 7.228 -0.588 -18.414 1.00 68.44 93 SER A O 1
ATOM 728 N N . ASN A 1 94 ? 6.897 1.632 -18.499 1.00 61.81 94 ASN A N 1
ATOM 729 C CA . ASN A 1 94 ? 7.036 1.726 -19.956 1.00 61.81 94 ASN A CA 1
ATOM 730 C C . ASN A 1 94 ? 8.512 1.814 -20.395 1.00 61.81 94 ASN A C 1
ATOM 732 O O . ASN A 1 94 ? 8.791 1.933 -21.589 1.00 61.81 94 ASN A O 1
ATOM 736 N N . GLU A 1 95 ? 9.464 1.798 -19.458 1.00 59.09 95 GLU A N 1
ATOM 737 C CA . GLU A 1 95 ? 10.884 1.773 -19.796 1.00 59.09 95 GLU A CA 1
ATOM 738 C C . GLU A 1 95 ? 11.263 0.408 -20.386 1.00 59.09 95 GLU A C 1
ATOM 740 O O . GLU A 1 95 ? 10.880 -0.637 -19.862 1.00 59.09 95 GLU A O 1
ATOM 745 N N . LEU A 1 96 ? 12.049 0.418 -21.473 1.00 48.00 96 LEU A N 1
ATOM 746 C CA . LEU A 1 96 ? 12.449 -0.778 -22.234 1.00 48.00 96 LEU A CA 1
ATOM 747 C C . LEU A 1 96 ? 13.111 -1.879 -21.377 1.00 48.00 96 LEU A C 1
ATOM 749 O O . LEU A 1 96 ? 13.181 -3.025 -21.811 1.00 48.00 96 LEU A O 1
ATOM 753 N N . ASN A 1 97 ? 13.592 -1.526 -20.181 1.00 51.53 97 ASN A N 1
ATOM 754 C CA . ASN A 1 97 ? 14.332 -2.398 -19.272 1.00 51.53 97 ASN A CA 1
ATOM 755 C C . ASN A 1 97 ? 13.525 -2.798 -18.014 1.00 51.53 97 ASN A C 1
ATOM 757 O O . ASN A 1 97 ? 14.063 -3.481 -17.145 1.00 51.53 97 ASN A O 1
ATOM 761 N N . GLY A 1 98 ? 12.243 -2.418 -17.908 1.00 56.06 98 GLY A N 1
ATOM 762 C CA . GLY A 1 98 ? 11.413 -2.640 -16.714 1.00 56.06 98 GLY A CA 1
ATOM 763 C C . GLY A 1 98 ? 11.888 -1.853 -15.485 1.00 56.06 98 GLY A C 1
ATOM 764 O O . GLY A 1 98 ? 12.532 -0.816 -15.628 1.00 56.06 98 GLY A O 1
ATOM 765 N N . SER A 1 99 ? 11.528 -2.307 -14.280 1.00 59.81 99 SER A N 1
ATOM 766 C CA . SER A 1 99 ? 11.998 -1.701 -13.024 1.00 59.81 99 SER A CA 1
ATOM 767 C C . SER A 1 99 ? 13.449 -2.094 -12.721 1.00 59.81 99 SER A C 1
ATOM 769 O O . SER A 1 99 ? 13.822 -3.260 -12.858 1.00 59.81 99 SER A O 1
ATOM 771 N N . SER A 1 100 ? 14.265 -1.129 -12.296 1.00 61.41 100 SER A N 1
ATOM 772 C CA . SER A 1 100 ? 15.654 -1.348 -11.875 1.00 61.41 100 SER A CA 1
ATOM 773 C C . SER A 1 100 ? 15.725 -1.957 -10.468 1.00 61.41 100 SER A C 1
ATOM 775 O O . SER A 1 100 ? 14.834 -1.762 -9.643 1.00 61.41 100 SER A O 1
ATOM 777 N N . ALA A 1 101 ? 16.827 -2.647 -10.157 1.00 61.22 101 ALA A N 1
ATOM 778 C CA . ALA A 1 101 ? 17.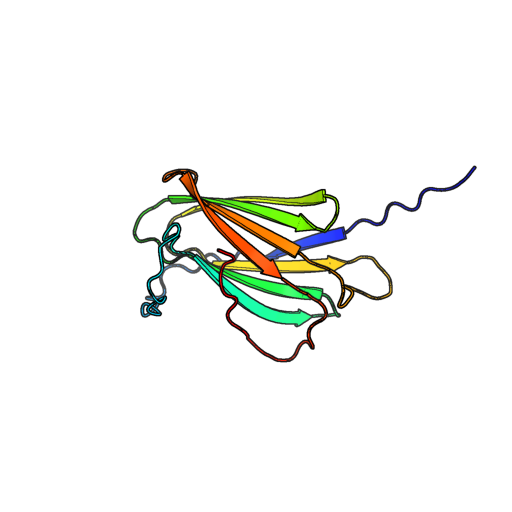170 -3.044 -8.786 1.00 61.22 101 ALA A CA 1
ATOM 779 C C . ALA A 1 101 ? 17.332 -1.851 -7.835 1.00 61.22 101 ALA A C 1
ATOM 781 O O . ALA A 1 101 ? 17.113 -2.001 -6.636 1.00 61.22 101 ALA A O 1
ATOM 782 N N . ASP A 1 102 ? 17.640 -0.676 -8.383 1.00 65.31 102 ASP A N 1
ATOM 783 C CA . ASP A 1 102 ? 17.807 0.561 -7.620 1.00 65.31 102 ASP A CA 1
ATOM 784 C C . ASP A 1 102 ? 16.503 1.357 -7.462 1.00 65.31 102 ASP A C 1
ATOM 786 O O . ASP A 1 102 ? 16.493 2.396 -6.796 1.00 65.31 102 ASP A O 1
ATOM 790 N N . ASP A 1 103 ? 15.403 0.913 -8.081 1.00 74.75 103 ASP A N 1
ATOM 791 C CA . ASP A 1 103 ? 14.112 1.550 -7.857 1.00 74.75 103 ASP A CA 1
ATOM 792 C C . ASP A 1 103 ? 13.650 1.274 -6.413 1.00 74.75 103 ASP A C 1
ATOM 794 O O . ASP A 1 103 ? 13.810 0.182 -5.865 1.00 74.75 103 ASP A O 1
ATOM 798 N N . GLU A 1 104 ? 13.065 2.285 -5.777 1.00 82.25 104 GLU A N 1
ATOM 799 C CA . GLU A 1 104 ? 12.354 2.151 -4.508 1.00 82.25 104 GLU A CA 1
ATOM 800 C C . GLU A 1 104 ? 10.934 2.668 -4.736 1.00 82.25 104 GLU A C 1
ATOM 802 O O . GLU A 1 104 ? 10.736 3.780 -5.235 1.00 82.25 104 GLU A O 1
ATOM 807 N N . LEU A 1 105 ? 9.951 1.842 -4.394 1.00 83.69 105 LEU A N 1
ATOM 808 C CA . LEU A 1 105 ? 8.562 2.254 -4.273 1.00 83.69 105 LEU A CA 1
ATOM 809 C C . LEU A 1 105 ? 8.219 2.333 -2.791 1.00 83.69 105 LEU A C 1
ATOM 811 O O . LEU A 1 105 ? 8.484 1.406 -2.024 1.00 83.69 105 LEU A O 1
ATOM 815 N N . VAL A 1 106 ? 7.597 3.435 -2.403 1.00 88.19 106 VAL A N 1
ATOM 816 C CA . VAL A 1 106 ? 7.068 3.654 -1.063 1.00 88.19 106 VAL A CA 1
ATOM 817 C C . VAL A 1 106 ? 5.556 3.524 -1.139 1.00 88.19 106 VAL A C 1
ATOM 819 O O . VAL A 1 106 ? 4.908 4.270 -1.871 1.00 88.19 106 VAL A O 1
ATOM 822 N N . VAL A 1 107 ? 5.000 2.568 -0.400 1.00 89.56 107 VAL A N 1
ATOM 823 C CA . VAL A 1 107 ? 3.554 2.366 -0.271 1.00 89.56 107 VAL A CA 1
ATOM 824 C C . VAL A 1 107 ? 3.138 2.819 1.118 1.00 89.56 107 VAL A C 1
ATOM 826 O O . VAL A 1 107 ? 3.439 2.153 2.105 1.00 89.56 107 VAL A O 1
ATOM 829 N N . GLU A 1 108 ? 2.452 3.950 1.187 1.00 91.75 108 GLU A N 1
ATOM 830 C CA . GLU A 1 108 ? 1.846 4.471 2.407 1.00 91.75 108 GLU A CA 1
ATOM 831 C C . GLU A 1 108 ? 0.371 4.062 2.451 1.00 91.75 108 GLU A C 1
ATOM 833 O O . GLU A 1 108 ? -0.365 4.233 1.477 1.00 91.75 108 GLU A O 1
ATOM 838 N N . ILE A 1 109 ? -0.066 3.516 3.584 1.00 93.44 109 ILE A N 1
ATOM 839 C CA . ILE A 1 109 ? -1.464 3.201 3.850 1.00 93.44 109 ILE A CA 1
ATOM 840 C C . ILE A 1 109 ? -1.888 3.973 5.087 1.00 93.44 109 ILE A C 1
ATOM 842 O O . ILE A 1 109 ? -1.359 3.779 6.182 1.00 93.44 109 ILE A O 1
ATOM 846 N N . LYS A 1 110 ? -2.899 4.817 4.917 1.00 93.88 110 LYS A N 1
ATOM 847 C CA . LYS A 1 110 ? -3.486 5.630 5.975 1.00 93.88 110 LYS A CA 1
ATOM 848 C C . LYS A 1 110 ? -4.925 5.214 6.210 1.00 93.88 110 LYS A C 1
ATOM 850 O O . LYS A 1 110 ? -5.769 5.361 5.329 1.00 93.88 110 LYS A O 1
ATOM 855 N N . ASN A 1 111 ? -5.250 4.769 7.418 1.00 91.62 111 ASN A N 1
ATOM 856 C CA . ASN A 1 111 ? -6.645 4.659 7.831 1.00 91.62 111 ASN A CA 1
ATOM 857 C C . ASN A 1 111 ? -7.173 6.065 8.118 1.00 91.62 111 ASN A C 1
ATOM 859 O O . ASN A 1 111 ? -6.785 6.739 9.070 1.00 91.62 111 ASN A O 1
ATOM 863 N N . THR A 1 112 ? -8.060 6.541 7.255 1.00 92.06 112 THR A N 1
ATOM 864 C CA . THR A 1 112 ? -8.624 7.890 7.347 1.00 92.06 112 THR A CA 1
ATOM 865 C C . THR A 1 112 ? -9.613 8.040 8.505 1.00 92.06 112 THR A C 1
ATOM 867 O O . THR A 1 112 ? -9.841 9.173 8.941 1.00 92.06 112 THR A O 1
ATOM 870 N N . THR A 1 113 ? -10.136 6.930 9.038 1.00 84.81 113 THR A N 1
ATOM 871 C CA . THR A 1 113 ? -10.980 6.884 10.238 1.00 84.81 113 THR A CA 1
ATOM 872 C C . THR A 1 113 ? -10.136 7.052 11.502 1.00 84.81 113 THR A C 1
ATOM 874 O O . THR A 1 113 ? -10.376 7.984 12.266 1.00 84.81 113 THR A O 1
ATOM 877 N N . THR A 1 114 ? -9.120 6.204 11.706 1.00 86.38 114 THR A N 1
ATOM 878 C CA . THR A 1 114 ? -8.303 6.187 12.940 1.00 86.38 114 THR A CA 1
ATOM 879 C C . THR A 1 114 ? -7.097 7.124 12.901 1.00 86.38 114 THR A C 1
ATOM 881 O O . THR A 1 114 ? -6.491 7.388 13.933 1.00 86.38 114 THR A O 1
ATOM 884 N N . LYS A 1 115 ? -6.748 7.635 11.714 1.00 88.31 115 LYS A N 1
ATOM 885 C CA . LYS A 1 115 ? -5.536 8.422 11.415 1.00 88.31 115 LYS A CA 1
ATOM 886 C C . LYS A 1 115 ? -4.219 7.650 11.540 1.00 88.31 115 LYS A C 1
ATOM 888 O O . LYS A 1 115 ? -3.165 8.256 11.379 1.00 88.31 115 LYS A O 1
ATOM 893 N N . SER A 1 116 ? -4.270 6.340 11.763 1.00 86.88 116 SER A N 1
ATOM 894 C CA . SER A 1 116 ? -3.091 5.474 11.765 1.00 86.88 116 SER A CA 1
ATOM 895 C C . SER A 1 116 ? -2.491 5.369 10.362 1.00 86.88 116 SER A C 1
ATOM 897 O O . SER A 1 116 ? -3.227 5.304 9.373 1.00 86.88 116 SER A O 1
ATOM 899 N N . VAL A 1 117 ? -1.161 5.332 10.284 1.00 89.50 117 VAL A N 1
ATOM 900 C CA . VAL A 1 117 ? -0.395 5.251 9.035 1.00 89.50 117 VAL A CA 1
ATOM 901 C C . VAL A 1 117 ? 0.629 4.131 9.154 1.00 89.50 117 VAL A C 1
ATOM 903 O O . VAL A 1 117 ? 1.240 3.974 10.210 1.00 89.50 117 VAL A O 1
ATOM 906 N N . VAL A 1 118 ? 0.816 3.379 8.074 1.00 88.19 118 VAL A N 1
ATOM 907 C CA . VAL A 1 118 ? 1.908 2.419 7.909 1.00 88.19 118 VAL A CA 1
ATOM 908 C C . VAL A 1 118 ? 2.545 2.614 6.541 1.00 88.19 118 VAL A C 1
ATOM 910 O O . VAL A 1 118 ? 1.851 2.904 5.563 1.00 88.19 118 VAL A O 1
ATOM 913 N N . THR A 1 119 ? 3.858 2.430 6.472 1.00 88.94 119 THR A N 1
ATOM 914 C CA . THR A 1 119 ? 4.625 2.613 5.242 1.00 88.94 119 THR A CA 1
ATOM 915 C C . THR A 1 119 ? 5.459 1.377 4.954 1.00 88.94 119 THR A C 1
ATOM 917 O O . THR A 1 119 ? 6.145 0.853 5.830 1.00 88.94 119 THR A O 1
ATOM 920 N N . TYR A 1 120 ? 5.430 0.930 3.704 1.00 86.06 120 TYR A N 1
ATOM 921 C CA . TYR A 1 120 ? 6.259 -0.154 3.198 1.00 86.06 120 TYR A CA 1
ATOM 922 C C . TYR A 1 120 ? 7.205 0.362 2.124 1.00 86.06 120 TYR A C 1
ATOM 924 O O . TYR A 1 120 ? 6.809 1.134 1.250 1.00 86.06 120 TYR A O 1
ATOM 932 N N . LYS A 1 121 ? 8.446 -0.117 2.163 1.00 84.69 121 LYS A N 1
ATOM 933 C CA . LYS A 1 121 ? 9.443 0.101 1.116 1.00 84.69 121 LYS A CA 1
ATOM 934 C C . LYS A 1 121 ? 9.590 -1.163 0.289 1.00 84.69 121 LYS A C 1
ATOM 936 O O . LYS A 1 121 ? 9.676 -2.269 0.821 1.00 84.69 121 LYS A O 1
ATOM 941 N N . ILE A 1 122 ? 9.597 -0.986 -1.020 1.00 78.81 122 ILE A N 1
ATOM 942 C CA . ILE A 1 122 ? 9.617 -2.055 -2.003 1.00 78.81 122 ILE A CA 1
ATOM 943 C C . ILE A 1 122 ? 10.770 -1.799 -2.968 1.00 78.81 122 ILE A C 1
ATOM 945 O O . ILE A 1 122 ? 10.826 -0.742 -3.591 1.00 78.81 122 ILE A O 1
ATOM 949 N N . HIS A 1 123 ? 11.610 -2.813 -3.173 1.00 78.56 123 HIS A N 1
ATOM 950 C CA . HIS A 1 123 ? 12.656 -2.813 -4.196 1.00 78.56 123 HIS A CA 1
ATOM 951 C C . HIS A 1 123 ? 12.291 -3.810 -5.305 1.00 78.56 123 HIS A C 1
ATOM 953 O O . HIS A 1 123 ? 12.474 -5.020 -5.140 1.00 78.56 123 HIS A O 1
ATOM 959 N N . PRO A 1 124 ? 11.716 -3.339 -6.422 1.00 66.81 124 PRO A N 1
ATOM 960 C CA . PRO A 1 124 ? 11.119 -4.200 -7.433 1.00 66.81 124 PRO A CA 1
ATOM 961 C C . PRO A 1 124 ? 12.119 -5.005 -8.274 1.00 66.81 124 PRO A C 1
ATOM 963 O O . PRO A 1 124 ? 11.695 -5.942 -8.943 1.00 66.81 124 PRO A O 1
ATOM 966 N N . GLY A 1 125 ? 13.425 -4.714 -8.220 1.00 59.56 125 GLY A N 1
ATOM 967 C CA . GLY A 1 125 ? 14.441 -5.512 -8.923 1.00 59.56 125 GLY A CA 1
ATOM 968 C C . GLY A 1 125 ? 15.010 -6.705 -8.143 1.00 59.56 125 GLY A C 1
ATOM 969 O O . GLY A 1 125 ? 16.031 -7.262 -8.547 1.00 59.56 125 GLY A O 1
ATOM 970 N N . ALA A 1 126 ? 14.370 -7.139 -7.052 1.00 53.34 126 ALA A N 1
ATOM 971 C CA . ALA A 1 126 ? 14.661 -8.446 -6.463 1.00 53.34 126 ALA A CA 1
ATOM 972 C C . ALA A 1 126 ? 14.111 -9.576 -7.369 1.00 53.34 126 ALA A C 1
ATOM 974 O O . ALA A 1 126 ? 12.987 -9.466 -7.869 1.00 53.34 126 ALA A O 1
ATOM 975 N N . PRO A 1 127 ? 14.860 -10.675 -7.594 1.00 49.50 127 PRO A N 1
ATOM 976 C CA . PRO A 1 127 ? 14.471 -11.722 -8.537 1.00 49.50 127 PRO A CA 1
ATOM 977 C C . PRO A 1 127 ? 13.064 -12.276 -8.258 1.00 49.50 127 PRO A C 1
ATOM 979 O O . PRO A 1 127 ? 12.719 -12.628 -7.130 1.00 49.50 127 PRO A O 1
ATOM 982 N N . ALA A 1 128 ? 12.281 -12.373 -9.336 1.00 49.47 128 ALA A N 1
ATOM 983 C CA . ALA A 1 128 ? 10.827 -12.547 -9.434 1.00 49.47 128 ALA A CA 1
ATOM 984 C C . ALA A 1 128 ? 10.210 -13.836 -8.844 1.00 49.47 128 ALA A C 1
ATOM 986 O O . ALA A 1 128 ? 9.052 -14.143 -9.120 1.00 49.47 128 ALA A O 1
ATOM 987 N N . ASN A 1 129 ? 10.944 -14.608 -8.040 1.00 48.03 129 ASN A N 1
ATOM 988 C CA . ASN A 1 129 ? 10.634 -16.027 -7.836 1.00 48.03 129 ASN A CA 1
ATOM 989 C C . ASN A 1 129 ? 10.297 -16.386 -6.383 1.00 48.03 129 ASN A C 1
ATOM 991 O O . ASN A 1 129 ? 10.170 -17.570 -6.068 1.00 48.03 129 ASN A O 1
ATOM 995 N N . LYS A 1 130 ? 10.211 -15.406 -5.476 1.00 51.97 130 LYS A N 1
ATOM 996 C CA . LYS A 1 130 ? 9.945 -15.669 -4.058 1.00 51.97 130 LYS A CA 1
ATOM 997 C C . LYS A 1 130 ? 8.852 -14.767 -3.518 1.00 51.97 130 LYS A C 1
ATOM 999 O O . LYS A 1 130 ? 9.012 -13.554 -3.418 1.00 51.97 130 LYS A O 1
ATOM 1004 N N . GLU A 1 131 ? 7.765 -15.411 -3.121 1.00 56.81 131 GLU A N 1
ATOM 1005 C CA . GLU A 1 131 ? 6.782 -14.830 -2.226 1.00 56.81 131 GLU A CA 1
ATOM 1006 C C . GLU A 1 131 ? 7.484 -14.382 -0.942 1.00 56.81 131 GLU A C 1
ATOM 1008 O O . GLU A 1 131 ? 8.216 -15.161 -0.331 1.00 56.81 131 GLU A O 1
ATOM 1013 N N . THR A 1 132 ? 7.322 -13.115 -0.576 1.00 62.62 132 THR A N 1
ATOM 1014 C CA . THR A 1 132 ? 7.959 -12.552 0.619 1.00 62.62 132 THR A CA 1
ATOM 1015 C C . THR A 1 132 ? 6.989 -11.599 1.294 1.00 62.62 132 THR A C 1
ATOM 1017 O O . THR A 1 132 ? 6.428 -10.705 0.656 1.00 62.62 132 THR A O 1
ATOM 1020 N N . GLU A 1 133 ? 6.774 -11.812 2.585 1.00 66.62 133 GLU A N 1
ATOM 1021 C CA . GLU A 1 133 ? 6.064 -10.867 3.434 1.00 66.62 133 GLU A CA 1
ATOM 1022 C C . GLU A 1 133 ? 6.994 -9.691 3.739 1.00 66.62 133 GLU A C 1
ATOM 1024 O O . GLU A 1 133 ? 8.146 -9.892 4.132 1.00 66.62 133 GLU A O 1
ATOM 1029 N N . LEU A 1 134 ? 6.524 -8.470 3.489 1.00 67.19 134 LEU A N 1
ATOM 1030 C CA . LEU A 1 134 ? 7.319 -7.267 3.705 1.00 67.19 134 LEU A CA 1
ATOM 1031 C C . LEU A 1 134 ? 6.952 -6.655 5.052 1.00 67.19 134 LEU A C 1
ATOM 1033 O O . LEU A 1 134 ? 5.778 -6.454 5.361 1.00 67.19 134 LEU A O 1
ATOM 1037 N N . VAL A 1 135 ? 7.974 -6.342 5.845 1.00 68.81 135 VAL A N 1
ATOM 1038 C CA . VAL A 1 135 ? 7.795 -5.659 7.126 1.00 68.81 135 VAL A CA 1
ATOM 1039 C C . VAL A 1 135 ? 7.585 -4.165 6.900 1.00 68.81 135 VAL A C 1
ATOM 1041 O O . VAL A 1 135 ? 8.163 -3.570 5.986 1.00 68.81 135 VAL A O 1
ATOM 1044 N N . ALA A 1 136 ? 6.735 -3.562 7.727 1.00 68.44 136 ALA A N 1
ATOM 1045 C CA . ALA A 1 136 ? 6.565 -2.118 7.741 1.00 68.44 136 ALA A CA 1
ATOM 1046 C C . ALA A 1 136 ? 7.885 -1.432 8.125 1.00 68.44 136 ALA A C 1
ATOM 1048 O O . ALA A 1 136 ? 8.676 -1.966 8.903 1.00 68.44 136 ALA A O 1
ATOM 1049 N N . SER A 1 137 ? 8.122 -0.248 7.570 1.00 63.81 137 SER A N 1
ATOM 1050 C CA . SER A 1 137 ? 9.197 0.629 8.033 1.00 63.81 137 SER A CA 1
ATOM 1051 C C . SER A 1 137 ? 8.751 1.318 9.325 1.00 63.81 137 SER A C 1
ATOM 1053 O O . SER A 1 137 ? 7.655 1.880 9.351 1.00 63.81 137 SER A O 1
ATOM 1055 N N . LEU A 1 138 ? 9.581 1.230 10.371 1.00 47.00 138 LEU A N 1
ATOM 1056 C CA . LEU A 1 138 ? 9.408 1.941 11.645 1.00 47.00 138 LEU A CA 1
ATOM 1057 C C . LEU A 1 138 ? 9.737 3.432 11.506 1.00 47.00 138 LEU A C 1
ATOM 1059 O O . LEU A 1 138 ? 10.678 3.754 10.741 1.00 47.00 138 LEU A O 1
#

pLDDT: mean 71.91, std 18.67, range [34.44, 95.56]

Foldseek 3Di:
DDDPDDFQWDKDKDFDPPDDDPDDDPPDDDDDAFPFQKWKKWQFADPLWTKIKIWGQDPDWFKKWKWKDKPPGTNDIDIDTGHGGMIMMTTAGPPPVHADQPIKIKIWMAGPVVRGIWIFIDRSPDHRDDIDTTDTDD

Radius of gyration: 15.9 Å; Cα contacts (8 Å, |Δi|>4): 285; chains: 1; bounding box: 34×39×50 Å